Protein AF-A0A528V2K3-F1 (afdb_monomer_lite)

Structure (mmCIF, N/CA/C/O backbone):
data_AF-A0A528V2K3-F1
#
_entry.id   AF-A0A528V2K3-F1
#
loop_
_atom_site.group_PDB
_atom_site.id
_atom_site.type_symbol
_atom_site.label_atom_id
_atom_site.label_alt_id
_atom_site.label_comp_id
_atom_site.label_asym_id
_atom_site.label_entity_id
_atom_site.label_seq_id
_atom_site.pdbx_PDB_ins_code
_atom_site.Cartn_x
_atom_site.Cartn_y
_atom_site.Cartn_z
_atom_site.occupancy
_atom_site.B_iso_or_equiv
_atom_site.auth_seq_id
_atom_site.auth_comp_id
_atom_site.auth_asym_id
_atom_site.auth_atom_id
_atom_site.pdbx_PDB_model_num
ATOM 1 N N . PHE A 1 1 ? -1.616 7.069 9.091 1.00 57.69 1 PHE A N 1
ATOM 2 C CA . PHE A 1 1 ? -0.994 7.882 8.024 1.00 57.69 1 PHE A CA 1
ATOM 3 C C . PHE A 1 1 ? 0.331 7.306 7.517 1.00 57.69 1 PHE A C 1
ATOM 5 O O . PHE A 1 1 ? 0.487 7.204 6.314 1.00 57.69 1 PHE A O 1
ATOM 12 N N . ILE A 1 2 ? 1.233 6.840 8.390 1.00 65.19 2 ILE A N 1
ATOM 13 C CA . ILE A 1 2 ? 2.569 6.314 8.025 1.00 65.19 2 ILE A CA 1
ATOM 14 C C . ILE A 1 2 ? 2.599 5.249 6.890 1.00 65.19 2 ILE A C 1
ATOM 16 O O . ILE A 1 2 ? 3.402 5.409 5.974 1.00 65.19 2 ILE A O 1
ATOM 20 N N . PRO A 1 3 ? 1.751 4.197 6.866 1.00 72.69 3 PRO A N 1
ATOM 21 C CA . PRO A 1 3 ? 1.938 3.089 5.915 1.00 72.69 3 PRO A CA 1
ATOM 22 C C . PRO A 1 3 ? 1.552 3.422 4.466 1.00 72.69 3 PRO A C 1
ATOM 24 O O . PRO A 1 3 ? 2.198 2.948 3.537 1.00 72.69 3 PRO A O 1
ATOM 27 N N . LEU A 1 4 ? 0.538 4.268 4.256 1.00 70.94 4 LEU A N 1
ATOM 28 C CA . LEU A 1 4 ? 0.116 4.678 2.911 1.00 70.94 4 LEU A CA 1
ATOM 29 C C . LEU A 1 4 ? 1.091 5.670 2.283 1.00 70.94 4 LEU A C 1
ATOM 31 O O . LEU A 1 4 ? 1.422 5.551 1.109 1.00 70.94 4 LEU A O 1
ATOM 35 N N . THR A 1 5 ? 1.577 6.627 3.073 1.00 77.00 5 THR A N 1
ATOM 36 C CA . THR A 1 5 ? 2.567 7.605 2.611 1.00 77.00 5 THR A CA 1
ATOM 37 C C . THR A 1 5 ? 3.895 6.928 2.274 1.00 77.00 5 THR A C 1
ATOM 39 O O . THR A 1 5 ? 4.531 7.305 1.296 1.00 77.00 5 THR A O 1
ATOM 42 N N . PHE A 1 6 ? 4.280 5.885 3.019 1.00 78.50 6 PHE A N 1
ATOM 43 C CA . PHE A 1 6 ? 5.436 5.052 2.685 1.00 78.50 6 PHE A CA 1
ATOM 44 C C . PHE A 1 6 ? 5.251 4.310 1.350 1.00 78.50 6 PHE A C 1
ATOM 46 O O . PHE A 1 6 ? 6.134 4.377 0.502 1.00 78.50 6 PHE A O 1
ATOM 53 N N . LEU A 1 7 ? 4.091 3.680 1.117 1.00 74.50 7 LEU A N 1
ATOM 54 C CA . LEU A 1 7 ? 3.786 3.012 -0.160 1.00 74.50 7 LEU A CA 1
ATOM 55 C C . LEU A 1 7 ? 3.797 3.980 -1.351 1.00 74.50 7 LEU A C 1
ATOM 57 O O . LEU A 1 7 ? 4.376 3.672 -2.389 1.00 74.50 7 LEU A O 1
ATOM 61 N N . ALA A 1 8 ? 3.181 5.153 -1.194 1.00 76.12 8 ALA A N 1
ATOM 62 C CA . ALA A 1 8 ? 3.174 6.192 -2.220 1.00 76.12 8 ALA A CA 1
ATOM 63 C C . ALA A 1 8 ? 4.583 6.746 -2.487 1.00 76.12 8 ALA A C 1
ATOM 65 O O . ALA A 1 8 ? 4.919 7.027 -3.632 1.00 76.12 8 ALA A O 1
ATOM 66 N N . GLY A 1 9 ? 5.419 6.865 -1.450 1.00 76.19 9 GLY A N 1
ATOM 67 C CA . GLY A 1 9 ? 6.822 7.253 -1.585 1.00 76.19 9 GLY A CA 1
ATOM 68 C C . GLY A 1 9 ? 7.640 6.217 -2.354 1.00 76.19 9 GLY A C 1
ATOM 69 O O . GLY A 1 9 ? 8.359 6.58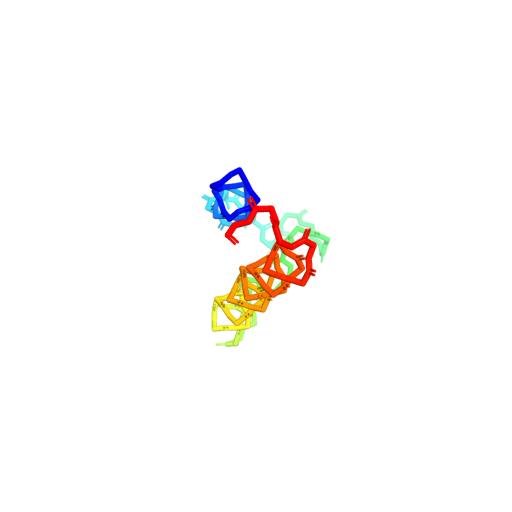4 -3.275 1.00 76.19 9 GLY A O 1
ATOM 70 N N . VAL A 1 10 ? 7.479 4.930 -2.032 1.00 73.75 10 VAL A N 1
ATOM 71 C CA . VAL A 1 10 ? 8.162 3.828 -2.728 1.00 73.75 10 VAL A CA 1
ATOM 72 C C . VAL A 1 10 ? 7.721 3.750 -4.195 1.00 73.75 10 VAL A C 1
ATOM 74 O O . VAL A 1 10 ? 8.574 3.750 -5.068 1.00 73.75 10 VAL A O 1
ATOM 77 N N . TRP A 1 11 ? 6.425 3.778 -4.525 1.00 71.75 11 TRP A N 1
ATOM 78 C CA . TRP A 1 11 ? 5.999 3.781 -5.941 1.00 71.75 11 TRP A CA 1
ATOM 79 C C . TRP A 1 11 ? 6.170 5.110 -6.681 1.00 71.75 11 TRP A C 1
ATOM 81 O O . TRP A 1 11 ? 6.056 5.133 -7.902 1.00 71.75 11 TRP A O 1
ATOM 91 N N . GLY A 1 12 ? 6.441 6.209 -5.978 1.00 69.19 12 GLY A N 1
ATOM 92 C CA . GLY A 1 12 ? 6.768 7.503 -6.581 1.00 69.19 12 GLY A CA 1
ATOM 93 C C . GLY A 1 12 ? 8.243 7.656 -6.962 1.00 69.19 12 GLY A C 1
ATOM 94 O O . GLY A 1 12 ? 8.617 8.658 -7.569 1.00 69.19 12 GLY A O 1
ATOM 95 N N . MET A 1 13 ? 9.097 6.697 -6.598 1.00 71.69 13 MET A N 1
ATOM 96 C CA . MET A 1 13 ? 10.499 6.689 -7.007 1.00 71.69 13 MET A CA 1
ATOM 97 C C . MET A 1 13 ? 10.631 6.303 -8.486 1.00 71.69 13 MET A C 1
ATOM 99 O O . MET A 1 13 ? 9.928 5.420 -8.974 1.00 71.69 13 MET A O 1
ATOM 103 N N . ASN A 1 14 ? 11.575 6.937 -9.188 1.00 61.62 14 ASN A N 1
ATOM 104 C CA . ASN A 1 14 ? 11.912 6.627 -10.582 1.00 61.62 14 ASN A CA 1
ATOM 105 C C . ASN A 1 14 ? 12.677 5.298 -10.671 1.00 61.62 14 ASN A C 1
ATOM 107 O O . ASN A 1 14 ? 13.886 5.272 -10.898 1.00 61.62 14 ASN A O 1
ATOM 111 N N . PHE A 1 15 ? 11.984 4.190 -10.429 1.00 63.75 15 PHE A N 1
ATOM 112 C CA . PHE A 1 15 ? 12.518 2.862 -10.676 1.00 63.75 15 PHE A CA 1
ATOM 113 C C . PHE A 1 15 ? 12.502 2.598 -12.178 1.00 63.75 15 PHE A C 1
ATOM 115 O O . PHE A 1 15 ? 11.445 2.617 -12.801 1.00 63.75 15 PHE A O 1
ATOM 122 N N . ASP A 1 16 ? 13.686 2.396 -12.749 1.00 61.19 16 ASP A N 1
ATOM 123 C CA . ASP A 1 16 ? 13.873 2.117 -14.169 1.00 61.19 16 ASP A CA 1
ATOM 124 C C . ASP A 1 16 ? 13.820 0.595 -14.411 1.00 61.19 16 ASP A C 1
ATOM 126 O O . ASP A 1 16 ? 14.766 -0.101 -14.012 1.00 61.19 16 ASP A O 1
ATOM 130 N N . PRO A 1 17 ? 12.748 0.051 -15.026 1.00 61.97 17 PRO A N 1
ATOM 131 C CA . PRO A 1 17 ? 12.593 -1.389 -15.234 1.00 61.97 17 PRO A CA 1
ATOM 132 C C . PRO A 1 17 ? 13.589 -1.970 -16.244 1.00 61.97 17 PRO A C 1
ATOM 134 O O . PRO A 1 17 ? 13.684 -3.189 -16.375 1.00 61.97 17 PRO A O 1
ATOM 137 N N . GLU A 1 18 ? 14.307 -1.126 -16.993 1.00 59.94 18 GLU A N 1
ATOM 138 C CA . GLU A 1 18 ? 15.316 -1.561 -17.967 1.00 59.94 18 GLU A CA 1
ATOM 139 C C . GLU A 1 18 ? 16.700 -1.747 -17.340 1.00 59.94 18 GLU A C 1
ATOM 141 O O . GLU A 1 18 ? 17.499 -2.537 -17.839 1.00 59.94 18 GLU A O 1
ATOM 14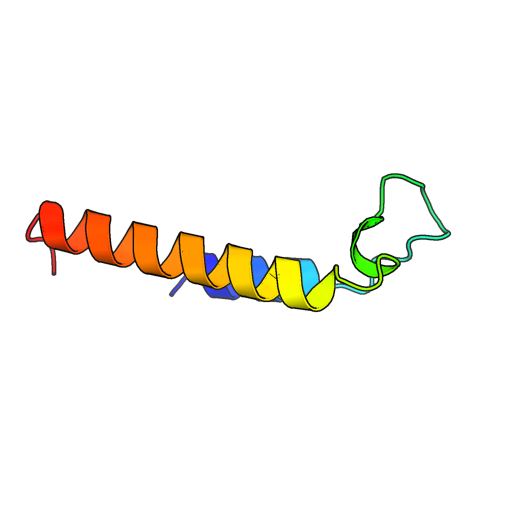6 N N . ALA A 1 19 ? 16.969 -1.092 -16.206 1.00 62.16 19 ALA A N 1
ATOM 147 C CA . ALA A 1 19 ? 18.248 -1.193 -15.507 1.00 62.16 19 ALA A CA 1
ATOM 148 C C . ALA A 1 19 ? 18.431 -2.531 -14.763 1.00 62.16 19 ALA A C 1
ATOM 150 O O . ALA A 1 19 ? 19.559 -2.972 -14.545 1.00 62.16 19 ALA A O 1
ATOM 151 N N . SER A 1 20 ? 17.340 -3.191 -14.357 1.00 54.84 20 SER A N 1
ATOM 152 C CA . SER A 1 20 ? 17.372 -4.528 -13.755 1.00 54.84 20 SER A CA 1
ATOM 153 C C . SER A 1 20 ? 15.976 -5.170 -13.786 1.00 54.84 20 SER A C 1
ATOM 155 O O . SER A 1 20 ? 15.006 -4.492 -13.451 1.00 54.84 20 SER A O 1
ATOM 157 N N . PRO A 1 21 ? 15.844 -6.481 -14.085 1.00 60.00 21 PRO A N 1
ATOM 158 C CA . PRO A 1 21 ? 14.562 -7.204 -14.043 1.00 60.00 21 PRO A CA 1
ATOM 159 C C . PRO A 1 21 ? 13.853 -7.155 -12.681 1.00 60.00 21 PRO A C 1
ATOM 161 O O . PRO A 1 21 ? 12.660 -7.427 -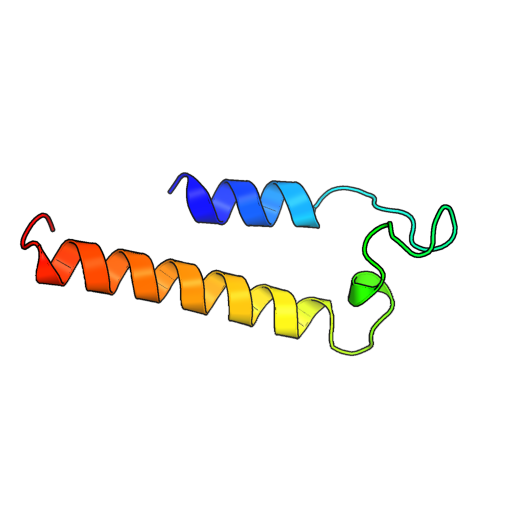12.584 1.00 60.00 21 PRO A O 1
ATOM 164 N N . TRP A 1 22 ? 14.600 -6.828 -11.625 1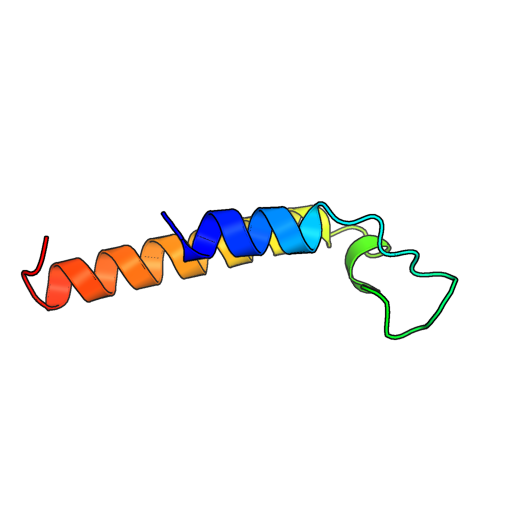.00 59.88 22 TRP A N 1
ATOM 165 C CA . TRP A 1 22 ? 14.121 -6.716 -10.248 1.00 59.88 22 TRP A CA 1
ATOM 166 C C . TRP A 1 22 ? 13.691 -5.291 -9.874 1.00 59.88 22 TRP A C 1
ATOM 168 O O . TRP A 1 22 ? 13.201 -5.064 -8.771 1.00 59.88 22 TRP A O 1
ATOM 178 N N . ASN A 1 23 ? 13.884 -4.325 -10.775 1.00 57.75 23 ASN A N 1
ATOM 179 C CA . ASN A 1 23 ? 13.600 -2.916 -10.545 1.00 57.75 23 ASN A CA 1
ATOM 180 C C . ASN A 1 23 ? 12.150 -2.609 -10.951 1.00 57.75 23 ASN A C 1
ATOM 182 O O . ASN A 1 23 ? 11.886 -2.153 -12.057 1.00 57.75 23 ASN A O 1
ATOM 186 N N . MET A 1 24 ? 11.200 -2.934 -10.070 1.00 61.06 24 MET A N 1
ATOM 187 C CA . MET A 1 24 ? 9.754 -2.735 -10.282 1.00 61.06 24 MET A CA 1
ATOM 188 C C . MET A 1 24 ? 9.252 -3.122 -11.688 1.00 61.06 24 MET A C 1
ATOM 190 O O . MET A 1 24 ? 8.753 -2.278 -12.440 1.00 61.06 24 MET A O 1
ATOM 194 N N . PRO A 1 25 ? 9.319 -4.412 -12.056 1.00 57.34 25 PRO A N 1
ATOM 195 C CA . PRO A 1 25 ? 8.743 -4.893 -13.308 1.00 57.34 25 PRO A CA 1
ATOM 196 C C . PRO A 1 25 ? 7.226 -4.642 -13.393 1.00 57.34 25 PRO A C 1
ATOM 198 O O . PRO A 1 25 ? 6.686 -4.565 -14.499 1.00 57.34 25 PRO A O 1
ATOM 201 N N . GLU A 1 26 ? 6.530 -4.444 -12.260 1.00 56.56 26 GLU A N 1
ATOM 202 C CA . GLU A 1 26 ? 5.106 -4.099 -12.257 1.00 56.56 26 GLU A CA 1
ATOM 203 C C . GLU A 1 26 ? 4.811 -2.750 -12.930 1.00 56.56 26 GLU A C 1
ATOM 205 O O . GLU A 1 26 ? 3.722 -2.590 -13.467 1.00 56.56 26 GLU A O 1
ATOM 210 N N . LEU A 1 27 ? 5.755 -1.802 -12.992 1.00 58.69 27 LEU A N 1
ATOM 211 C CA . LEU A 1 27 ? 5.546 -0.493 -13.635 1.00 58.69 27 LEU A CA 1
ATOM 212 C C . LEU A 1 27 ? 5.421 -0.579 -15.168 1.00 58.69 27 LEU A C 1
ATOM 214 O O . LEU A 1 27 ? 4.743 0.249 -15.773 1.00 58.69 27 LEU A O 1
ATOM 218 N N . LYS A 1 28 ? 6.020 -1.602 -15.797 1.00 61.94 28 LYS A N 1
ATOM 219 C CA . LYS A 1 28 ? 5.844 -1.910 -17.231 1.00 61.94 28 LYS A CA 1
ATOM 220 C C . LYS A 1 28 ? 4.578 -2.727 -17.513 1.00 61.94 28 LYS A C 1
ATOM 222 O O . LYS A 1 28 ? 4.195 -2.877 -18.674 1.00 61.94 28 LYS A O 1
ATOM 227 N N . ALA A 1 29 ? 3.927 -3.274 -16.485 1.00 66.25 29 ALA A N 1
ATOM 228 C CA . ALA A 1 29 ? 2.698 -4.033 -16.657 1.00 66.25 29 ALA A CA 1
ATOM 229 C C . ALA A 1 29 ? 1.521 -3.083 -16.924 1.00 66.25 29 ALA A C 1
ATOM 231 O O . ALA A 1 29 ? 1.325 -2.103 -16.209 1.00 66.25 29 ALA A O 1
ATOM 232 N N . GLN A 1 30 ? 0.672 -3.424 -17.898 1.00 68.19 30 GLN A N 1
ATOM 233 C CA . GLN A 1 30 ? -0.524 -2.646 -18.263 1.00 68.19 30 GLN A CA 1
ATOM 234 C C . GLN A 1 30 ? -1.441 -2.338 -17.060 1.00 68.19 30 GLN A C 1
ATOM 236 O O . GLN A 1 30 ? -2.157 -1.339 -17.058 1.00 68.19 30 GLN A O 1
ATOM 241 N N . TYR A 1 31 ? -1.399 -3.182 -16.024 1.00 71.75 31 TYR A N 1
ATOM 242 C CA . TYR A 1 31 ? -2.188 -3.044 -14.799 1.00 71.75 31 TYR A CA 1
ATOM 243 C C . TYR A 1 31 ? -1.357 -2.745 -13.544 1.00 71.75 31 TYR A C 1
ATOM 245 O O . TYR A 1 31 ? -1.906 -2.795 -12.446 1.00 71.75 31 TYR A O 1
ATOM 253 N N . GLY A 1 32 ? -0.076 -2.393 -13.677 1.00 73.31 32 GLY A N 1
ATOM 254 C CA . GLY A 1 32 ? 0.801 -2.079 -12.546 1.00 73.31 32 GLY A CA 1
ATOM 255 C C . GLY A 1 32 ? 0.254 -0.980 -11.648 1.00 73.31 32 GLY A C 1
ATOM 256 O O . GLY A 1 32 ? 0.109 -1.167 -10.445 1.00 73.31 32 GLY A O 1
ATOM 257 N N . TYR A 1 33 ? -0.135 0.143 -12.256 1.00 73.25 33 TYR A N 1
ATOM 258 C CA . TYR A 1 33 ? -0.662 1.305 -11.541 1.00 73.25 33 TYR A CA 1
ATOM 259 C C . TYR A 1 33 ? -2.043 1.061 -10.882 1.00 73.25 33 TYR A C 1
ATOM 261 O O . TYR A 1 33 ? -2.212 1.383 -9.704 1.00 73.25 33 TYR A O 1
ATOM 269 N N . PRO A 1 34 ? -3.032 0.432 -11.551 1.00 80.44 34 PRO A N 1
ATOM 270 C CA . PRO A 1 34 ? -4.274 0.020 -10.893 1.00 80.44 34 PRO A CA 1
ATOM 271 C C . PRO A 1 34 ? -4.076 -1.008 -9.771 1.00 80.44 34 PRO A C 1
ATOM 273 O O . PRO A 1 34 ? -4.640 -0.841 -8.691 1.00 80.44 34 PRO A O 1
ATOM 276 N N . ALA A 1 35 ? -3.272 -2.056 -9.996 1.00 81.94 35 ALA A N 1
ATOM 277 C CA . ALA A 1 35 ? -2.973 -3.070 -8.979 1.00 81.94 35 ALA A CA 1
ATOM 278 C C . ALA A 1 35 ? -2.325 -2.432 -7.749 1.00 81.94 35 ALA A C 1
ATOM 280 O O . ALA A 1 35 ? -2.636 -2.782 -6.607 1.00 81.94 35 ALA A O 1
ATOM 281 N N . ALA A 1 36 ? -1.493 -1.428 -8.002 1.00 79.75 36 ALA A N 1
ATOM 282 C CA . ALA A 1 36 ? -0.861 -0.647 -6.980 1.00 79.75 36 ALA A CA 1
ATOM 283 C C . ALA A 1 36 ? -1.861 0.072 -6.060 1.00 79.75 36 ALA A C 1
ATOM 285 O O . ALA A 1 36 ? -1.868 -0.101 -4.836 1.00 79.75 36 ALA A O 1
ATOM 286 N N . LEU A 1 37 ? -2.774 0.832 -6.658 1.00 81.00 37 LEU A N 1
ATOM 287 C CA . LEU A 1 37 ? -3.829 1.530 -5.926 1.00 81.00 37 LEU A CA 1
ATOM 288 C C . LEU A 1 37 ? -4.723 0.568 -5.131 1.00 81.00 37 LEU A C 1
ATOM 290 O O . LEU A 1 37 ? -5.070 0.855 -3.984 1.00 81.00 37 LEU A O 1
ATOM 294 N N . VAL A 1 38 ? -5.055 -0.593 -5.703 1.00 87.50 38 VAL A N 1
ATOM 295 C CA . VAL A 1 38 ? -5.837 -1.636 -5.018 1.00 87.50 38 VAL A CA 1
ATOM 296 C C . VAL A 1 38 ? -5.090 -2.159 -3.793 1.00 87.50 38 VAL A C 1
ATOM 298 O O . VAL A 1 38 ? -5.680 -2.268 -2.719 1.00 87.50 38 VAL A O 1
ATOM 301 N N . PHE A 1 39 ? -3.790 -2.427 -3.912 1.00 85.75 39 PHE A N 1
ATOM 302 C CA . PHE A 1 39 ? -2.975 -2.882 -2.788 1.00 85.75 39 PHE A CA 1
ATOM 303 C C . PHE A 1 39 ? -2.923 -1.843 -1.660 1.00 85.75 39 PHE A C 1
ATOM 305 O O . PHE A 1 39 ? -3.160 -2.185 -0.499 1.00 85.75 39 PHE A O 1
ATOM 312 N N . MET A 1 40 ? -2.717 -0.561 -1.990 1.00 85.06 40 MET A N 1
ATOM 313 C CA . MET A 1 40 ? -2.809 0.528 -1.008 1.00 85.06 40 MET A CA 1
ATOM 314 C C . MET A 1 40 ? -4.170 0.550 -0.308 1.00 85.06 40 MET A C 1
ATOM 316 O O . MET A 1 40 ? -4.229 0.647 0.919 1.00 85.06 40 MET A O 1
ATOM 320 N N . ALA A 1 41 ? -5.263 0.439 -1.068 1.00 87.44 41 ALA A N 1
ATOM 321 C CA . ALA A 1 41 ? -6.614 0.443 -0.522 1.00 87.44 41 ALA A CA 1
ATOM 322 C C . ALA A 1 41 ? -6.854 -0.741 0.429 1.00 87.44 41 ALA A C 1
ATOM 324 O O . ALA A 1 41 ? -7.401 -0.552 1.515 1.00 87.44 41 ALA A O 1
ATOM 325 N N . VAL A 1 42 ? -6.391 -1.944 0.075 1.00 91.69 42 VAL A N 1
ATOM 326 C CA . VAL A 1 42 ? -6.496 -3.139 0.928 1.00 91.69 42 VAL A CA 1
ATOM 327 C C . VAL A 1 42 ? -5.728 -2.953 2.235 1.00 91.69 42 VAL A C 1
ATOM 329 O O . VAL A 1 42 ? -6.274 -3.221 3.305 1.00 91.69 42 VAL A O 1
ATOM 332 N N . VAL A 1 43 ? -4.495 -2.442 2.181 1.00 87.69 43 VAL A N 1
ATOM 333 C CA . VAL A 1 43 ? -3.687 -2.171 3.382 1.00 87.69 43 VAL A CA 1
ATOM 334 C C . VAL A 1 43 ? -4.355 -1.115 4.270 1.00 87.69 43 VAL A C 1
ATOM 336 O O . VAL A 1 43 ? -4.431 -1.289 5.488 1.00 87.69 43 VAL A O 1
ATOM 339 N N . ALA A 1 44 ? -4.891 -0.045 3.675 1.00 87.12 44 ALA A N 1
ATOM 340 C CA . ALA A 1 44 ? -5.618 0.998 4.397 1.00 87.12 44 ALA A CA 1
ATOM 341 C C . ALA A 1 44 ? -6.840 0.440 5.133 1.00 87.12 44 ALA A C 1
ATOM 343 O O . ALA A 1 44 ? -7.008 0.669 6.332 1.00 87.12 44 ALA A O 1
ATOM 344 N N . LEU A 1 45 ? -7.677 -0.315 4.418 1.00 89.75 45 LEU A N 1
ATOM 345 C CA . L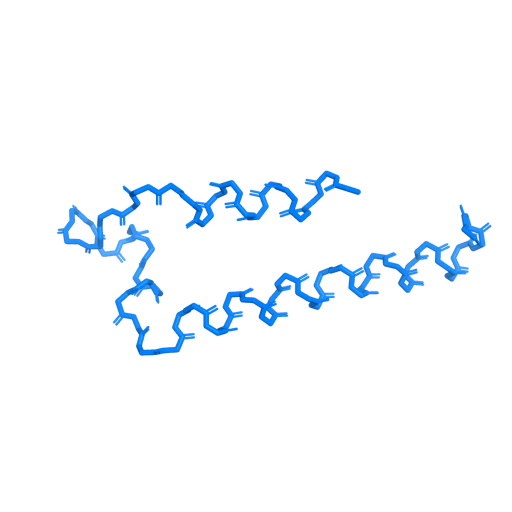EU A 1 45 ? -8.888 -0.916 4.964 1.00 89.75 45 LEU A CA 1
ATOM 346 C C . LEU A 1 45 ? -8.561 -1.962 6.032 1.00 89.75 45 LEU A C 1
ATOM 348 O O . LEU A 1 45 ? -9.215 -1.979 7.072 1.00 89.75 45 LEU A O 1
ATOM 352 N N . GLY A 1 46 ? -7.526 -2.780 5.820 1.00 89.19 46 GLY A N 1
ATOM 353 C CA . GLY A 1 46 ? -7.056 -3.766 6.792 1.00 89.19 46 GLY A CA 1
ATOM 354 C C . GLY A 1 46 ? -6.613 -3.120 8.103 1.00 89.19 46 GLY A C 1
ATOM 355 O O . GLY A 1 46 ? -7.013 -3.563 9.178 1.00 89.19 46 GLY A O 1
ATOM 356 N N . LEU A 1 47 ? -5.862 -2.019 8.028 1.00 85.50 47 LEU A N 1
ATOM 357 C CA . LEU A 1 47 ? -5.466 -1.253 9.209 1.00 85.50 47 LEU A CA 1
ATOM 358 C C . LEU A 1 47 ? -6.674 -0.649 9.926 1.00 85.50 47 LEU A C 1
ATOM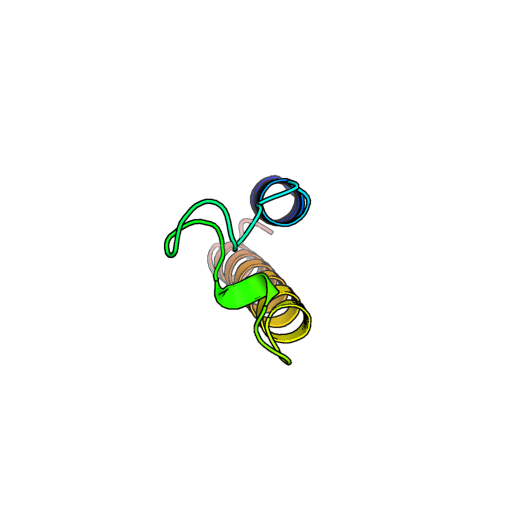 360 O O . LEU A 1 47 ? -6.800 -0.811 11.137 1.00 85.50 47 LEU A O 1
ATOM 364 N N . VAL A 1 48 ? -7.586 0.003 9.199 1.00 85.50 48 VAL A N 1
ATOM 365 C CA . VAL A 1 48 ? -8.806 0.579 9.789 1.00 85.50 48 VAL A CA 1
ATOM 366 C C . VAL A 1 48 ? -9.652 -0.503 10.466 1.00 85.50 48 VAL A C 1
ATOM 368 O O . VAL A 1 48 ? -10.099 -0.312 11.596 1.00 85.50 48 VAL A O 1
ATOM 371 N N . ALA A 1 49 ? -9.834 -1.657 9.820 1.00 88.44 49 ALA A N 1
ATOM 372 C CA . ALA A 1 49 ? -10.561 -2.787 10.386 1.00 88.44 49 ALA A CA 1
ATOM 373 C C . ALA A 1 49 ? -9.879 -3.333 11.651 1.00 88.44 49 ALA A C 1
ATOM 375 O O . ALA A 1 49 ? -10.553 -3.568 12.653 1.00 88.44 49 ALA A O 1
ATOM 376 N N . PHE A 1 50 ? -8.550 -3.472 11.640 1.00 86.69 50 PHE A N 1
ATOM 377 C CA . PHE A 1 50 ? -7.771 -3.930 12.791 1.00 86.69 50 PHE A CA 1
ATOM 378 C C . PHE A 1 50 ? -7.880 -2.975 13.989 1.00 86.69 50 PHE A C 1
ATOM 380 O O . PHE A 1 50 ? -8.181 -3.409 15.103 1.00 86.69 50 PHE A O 1
ATOM 387 N N . PHE A 1 51 ? -7.695 -1.669 13.769 1.00 85.81 51 PHE A N 1
ATOM 388 C CA . PHE A 1 51 ? -7.828 -0.661 14.824 1.00 85.81 51 PHE A CA 1
ATOM 389 C C . PHE A 1 51 ? -9.254 -0.599 15.384 1.00 85.81 51 PHE A C 1
ATOM 391 O O . PHE A 1 51 ? -9.430 -0.502 16.602 1.00 85.81 51 PHE A O 1
ATOM 398 N N . ARG A 1 52 ? -10.269 -0.737 14.519 1.00 84.44 52 ARG A N 1
ATOM 399 C CA . ARG A 1 52 ? -11.674 -0.777 14.942 1.00 84.44 52 ARG A CA 1
ATOM 400 C C . ARG A 1 52 ? -12.004 -2.034 15.743 1.00 84.44 52 ARG A C 1
ATOM 402 O O . ARG A 1 52 ? -12.723 -1.951 16.734 1.00 84.44 52 ARG A O 1
ATOM 409 N N . TRP A 1 53 ? -11.447 -3.187 15.372 1.00 87.69 53 TRP A N 1
ATOM 410 C CA . TRP A 1 53 ? -11.621 -4.431 16.128 1.00 87.69 53 TRP A CA 1
ATOM 411 C C . TRP A 1 53 ? -11.004 -4.349 17.527 1.00 87.69 53 TRP A C 1
ATOM 413 O O . TRP A 1 53 ? -11.606 -4.782 18.508 1.00 87.69 53 TRP A O 1
ATOM 423 N N . LYS A 1 54 ? -9.837 -3.713 17.641 1.00 86.38 54 LYS A N 1
ATOM 424 C CA . LYS A 1 54 ? -9.162 -3.461 18.919 1.00 86.38 54 LYS A CA 1
ATOM 425 C C . LYS A 1 54 ? -9.837 -2.390 19.793 1.00 86.38 54 LYS A C 1
ATOM 427 O O . LYS A 1 54 ? -9.387 -2.204 20.922 1.00 86.38 54 LYS A O 1
ATOM 432 N N . LYS A 1 55 ? -10.889 -1.705 19.310 1.00 80.88 55 LYS A N 1
ATOM 433 C CA . LYS A 1 55 ? -11.495 -0.507 19.936 1.00 80.88 55 LYS A CA 1
ATOM 434 C C . LYS A 1 55 ? -10.472 0.588 20.258 1.00 80.88 55 LYS A C 1
ATOM 436 O O . LYS A 1 55 ? -10.609 1.317 21.236 1.00 80.88 55 LYS A O 1
ATOM 441 N N . TRP A 1 56 ? -9.408 0.660 19.466 1.00 73.94 56 TRP A N 1
ATOM 442 C CA . TRP A 1 56 ? -8.388 1.705 19.585 1.00 73.94 56 TRP A CA 1
ATOM 443 C C . TRP A 1 56 ? -8.771 2.964 18.795 1.00 73.94 56 TRP A C 1
ATOM 445 O O . TRP A 1 56 ? -8.007 3.925 18.770 1.00 73.94 56 TRP A O 1
ATOM 455 N N . LEU A 1 57 ? -9.934 2.926 18.139 1.00 58.56 57 LEU A N 1
ATOM 456 C CA . LEU A 1 57 ? -10.490 3.915 17.226 1.00 58.56 57 LEU A CA 1
ATOM 457 C C . LEU A 1 57 ? -12.003 4.008 17.440 1.00 58.56 57 LEU A C 1
ATOM 459 O O . LEU A 1 57 ? -12.587 2.976 17.859 1.00 58.56 57 LEU A O 1
#

Secondary structure (DSSP, 8-state):
-HHHHHHHHHHTS---TTT-TTS-GGGGSTTHHHHHHHHHHHHHHHHHHHHHHTT--

Foldseek 3Di:
DPPLVVLCVLVVDPQDCVVDVPRPPLVVPPCSVVVSVVVSVVVVVVVVVVCVVVVVD

pLDDT: mean 73.77, std 11.12, range [54.84, 91.69]

Radius of gyration: 14.4 Å; chains: 1; bounding box: 30×15×38 Å

Sequence (57 aa):
FIPLTFLAGVWGMNFDPEASPWNMPELKAQYGYPAALVFMAVVALGLVAFFRWKKWL